Protein AF-A0A7K3PLD0-F1 (afdb_monomer)

Radius of gyration: 11.47 Å; Cα contacts (8 Å, |Δi|>4): 119; chains: 1; bounding box: 28×24×32 Å

Structure (mmCIF, N/CA/C/O backbone):
data_AF-A0A7K3PLD0-F1
#
_entry.id   AF-A0A7K3PLD0-F1
#
loop_
_atom_site.group_PDB
_atom_site.id
_atom_site.type_symbol
_atom_site.label_atom_id
_atom_site.label_alt_id
_atom_site.label_comp_id
_atom_site.label_asym_id
_atom_site.label_entity_id
_atom_site.label_seq_id
_atom_site.pdbx_PDB_ins_code
_atom_site.Cartn_x
_atom_site.Cartn_y
_atom_site.Cartn_z
_atom_site.occupancy
_atom_site.B_iso_or_equiv
_atom_site.auth_seq_id
_atom_site.auth_comp_id
_atom_site.auth_asym_id
_atom_site.auth_atom_id
_atom_site.pdbx_PDB_model_num
ATOM 1 N N . ALA A 1 1 ? 9.888 -5.727 -9.617 1.00 58.94 1 ALA A N 1
ATOM 2 C CA . ALA A 1 1 ? 8.993 -6.177 -8.534 1.00 58.94 1 ALA A CA 1
ATOM 3 C C . ALA A 1 1 ? 8.172 -4.972 -8.113 1.00 58.94 1 ALA A C 1
ATOM 5 O O . ALA A 1 1 ? 8.768 -3.980 -7.710 1.00 58.94 1 ALA A O 1
ATOM 6 N N . HIS A 1 2 ? 6.855 -5.020 -8.298 1.00 67.94 2 HIS A N 1
ATOM 7 C CA . HIS A 1 2 ? 5.947 -3.931 -7.930 1.00 67.94 2 HIS A CA 1
ATOM 8 C C . HIS A 1 2 ? 5.336 -4.221 -6.558 1.00 67.94 2 HIS A C 1
ATOM 10 O O . HIS A 1 2 ? 5.120 -5.386 -6.232 1.00 67.94 2 HIS A O 1
ATOM 16 N N . GLY A 1 3 ? 5.091 -3.191 -5.751 1.00 68.12 3 GLY A N 1
ATOM 17 C CA . GLY A 1 3 ? 4.486 -3.363 -4.432 1.00 68.12 3 GLY A CA 1
ATOM 18 C C . GLY A 1 3 ? 4.067 -2.051 -3.772 1.00 68.12 3 GLY A C 1
ATOM 19 O O . GLY A 1 3 ? 4.383 -0.962 -4.260 1.00 68.12 3 GLY A O 1
ATOM 20 N N . LEU A 1 4 ? 3.365 -2.179 -2.645 1.00 69.50 4 LEU A N 1
ATOM 21 C CA . LEU A 1 4 ? 2.987 -1.084 -1.754 1.00 69.50 4 LEU A CA 1
ATOM 22 C C . LEU A 1 4 ? 3.834 -1.161 -0.477 1.00 69.50 4 LEU A C 1
ATOM 24 O O . LEU A 1 4 ? 3.988 -2.229 0.110 1.00 69.50 4 LEU A O 1
ATOM 28 N N . ALA A 1 5 ? 4.378 -0.029 -0.048 1.00 70.50 5 ALA A N 1
ATOM 29 C CA . ALA A 1 5 ? 5.022 0.145 1.244 1.00 70.50 5 ALA A CA 1
ATOM 30 C C . ALA A 1 5 ? 4.104 0.987 2.137 1.00 70.50 5 ALA A C 1
ATOM 32 O O . ALA A 1 5 ? 3.751 2.108 1.768 1.00 70.50 5 ALA A O 1
ATOM 33 N N . VAL A 1 6 ? 3.735 0.455 3.303 1.00 75.12 6 VAL A N 1
ATOM 34 C CA . VAL A 1 6 ? 2.935 1.155 4.318 1.00 75.12 6 VAL A CA 1
ATOM 35 C C . VAL A 1 6 ? 3.861 1.617 5.437 1.00 75.12 6 VAL A C 1
ATOM 37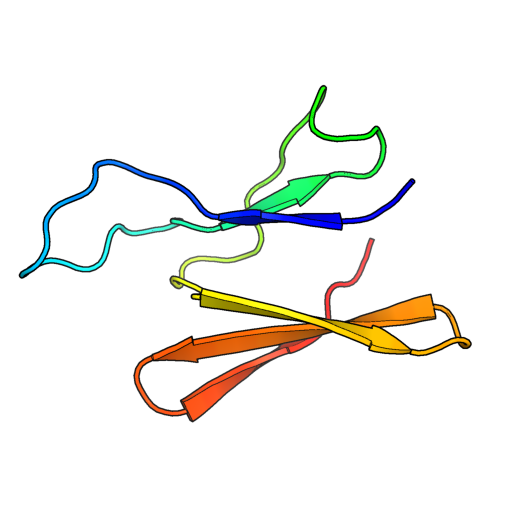 O O . VAL A 1 6 ? 4.706 0.856 5.910 1.00 75.12 6 VAL A O 1
ATOM 40 N N . GLY A 1 7 ? 3.732 2.875 5.838 1.00 64.62 7 GLY A N 1
ATOM 41 C CA . GLY A 1 7 ? 4.534 3.460 6.900 1.00 64.62 7 GLY A CA 1
ATOM 42 C C . GLY A 1 7 ? 4.466 4.983 6.919 1.00 64.62 7 GLY A C 1
ATOM 43 O O . GLY A 1 7 ? 4.355 5.643 5.889 1.00 64.62 7 GLY A O 1
ATOM 44 N N . GLY A 1 8 ? 4.571 5.531 8.119 1.00 68.44 8 GLY A N 1
ATOM 45 C CA . GLY A 1 8 ? 4.604 6.955 8.430 1.00 68.44 8 GLY A CA 1
ATOM 46 C C . GLY A 1 8 ? 4.975 7.117 9.902 1.00 68.44 8 GLY A C 1
ATOM 47 O O . GLY A 1 8 ? 5.390 6.144 10.540 1.00 68.44 8 GLY A O 1
ATOM 48 N N . ASP A 1 9 ? 4.803 8.311 10.460 1.00 73.69 9 ASP A N 1
ATOM 49 C CA . ASP A 1 9 ? 4.965 8.514 11.901 1.00 73.69 9 ASP A CA 1
ATOM 50 C C . ASP A 1 9 ? 3.887 7.715 12.644 1.00 73.69 9 ASP A C 1
ATOM 52 O O . ASP A 1 9 ? 2.714 8.090 12.655 1.00 73.69 9 ASP A O 1
ATOM 56 N N . TYR A 1 10 ? 4.268 6.573 13.219 1.00 68.06 10 TYR A N 1
ATOM 57 C CA . TYR A 1 10 ? 3.318 5.674 13.863 1.00 68.06 10 TYR A CA 1
ATOM 58 C C . TYR A 1 10 ? 2.801 6.275 15.173 1.00 68.06 10 TYR A C 1
ATOM 60 O O . TYR A 1 10 ? 3.547 6.432 16.144 1.00 68.06 10 TYR A O 1
ATOM 68 N N . ARG A 1 11 ? 1.498 6.564 15.199 1.00 77.69 11 ARG A N 1
ATOM 69 C CA . ARG A 1 11 ? 0.719 6.910 16.389 1.00 77.69 11 ARG A CA 1
ATOM 70 C C . ARG A 1 11 ? -0.586 6.128 16.362 1.00 77.69 11 ARG A C 1
ATOM 72 O O . ARG A 1 11 ? -1.333 6.209 15.397 1.00 77.69 11 ARG A O 1
ATOM 79 N N . ALA A 1 12 ? -0.833 5.337 17.404 1.00 72.25 12 ALA A N 1
ATOM 80 C CA . ALA A 1 12 ? -1.935 4.372 17.419 1.00 72.25 12 ALA A CA 1
ATOM 81 C C . ALA A 1 12 ? -3.327 5.029 17.339 1.00 72.25 12 ALA A C 1
ATOM 83 O O . ALA A 1 12 ? -4.285 4.401 16.904 1.00 72.25 12 ALA A O 1
ATOM 84 N N . ASP A 1 13 ? -3.429 6.288 17.753 1.00 79.62 13 ASP A N 1
ATOM 85 C CA . ASP A 1 13 ? -4.639 7.105 17.807 1.00 79.62 13 ASP A CA 1
ATOM 86 C C . ASP A 1 13 ? -4.751 8.115 16.652 1.00 79.62 13 ASP A C 1
ATOM 88 O O . ASP A 1 13 ? -5.701 8.897 16.608 1.00 79.62 13 ASP A O 1
ATOM 92 N N . GLN A 1 14 ? -3.802 8.117 15.708 1.00 78.00 14 GLN A N 1
ATOM 93 C CA . GLN A 1 14 ? -3.754 9.110 14.639 1.00 78.00 14 GLN A CA 1
ATOM 94 C C . GLN A 1 14 ? -3.329 8.506 13.298 1.00 78.00 14 GLN A C 1
ATOM 96 O O . GLN A 1 14 ? -2.198 8.057 13.118 1.00 78.00 14 GLN A O 1
ATOM 101 N N . ALA A 1 15 ? -4.222 8.599 12.311 1.00 77.44 15 ALA A N 1
ATOM 102 C CA . ALA A 1 15 ? -3.888 8.312 10.924 1.00 77.44 15 ALA A CA 1
ATOM 103 C C . ALA A 1 15 ? -2.841 9.309 10.403 1.00 77.44 15 ALA A C 1
ATOM 105 O O . ALA A 1 15 ? -2.983 10.526 10.554 1.00 77.44 15 ALA A O 1
ATOM 106 N N . SER A 1 16 ? -1.796 8.791 9.758 1.00 74.69 16 SER A N 1
ATOM 107 C CA . SER A 1 16 ? -0.773 9.622 9.126 1.00 74.69 16 SER A CA 1
ATOM 108 C C . SER A 1 16 ? -1.204 9.985 7.695 1.00 74.69 16 SER A C 1
ATOM 110 O O . SER A 1 16 ? -1.507 9.088 6.899 1.00 74.69 16 SER A O 1
ATOM 112 N N . PRO A 1 17 ? -1.243 11.275 7.320 1.00 73.31 17 PRO A N 1
ATOM 113 C CA . PRO A 1 17 ? -1.480 11.673 5.937 1.00 73.31 17 PRO A CA 1
ATOM 114 C C . PRO A 1 17 ? -0.376 11.112 5.032 1.00 73.31 17 PRO A C 1
ATOM 116 O O . PRO A 1 17 ? 0.804 11.307 5.314 1.00 73.31 17 PRO A O 1
ATOM 119 N N . ARG A 1 18 ? -0.745 10.461 3.920 1.00 78.88 18 ARG A N 1
ATOM 120 C CA . ARG A 1 18 ? 0.198 9.794 2.991 1.00 78.88 18 ARG A CA 1
ATOM 121 C C . ARG A 1 18 ? 1.001 8.644 3.627 1.00 78.88 18 ARG A C 1
ATOM 123 O O . ARG A 1 18 ? 2.178 8.472 3.317 1.00 78.88 18 ARG A O 1
ATOM 130 N N . ALA A 1 19 ? 0.369 7.823 4.466 1.00 79.50 19 ALA A N 1
ATOM 131 C CA . ALA A 1 19 ? 1.007 6.659 5.102 1.00 79.50 19 ALA A CA 1
ATOM 132 C C . ALA A 1 19 ? 1.323 5.484 4.151 1.00 79.50 19 ALA A C 1
ATOM 134 O O . ALA A 1 19 ? 1.681 4.400 4.611 1.00 79.50 19 ALA A O 1
ATOM 135 N N . ALA A 1 20 ? 1.151 5.655 2.840 1.00 84.44 20 ALA A N 1
ATOM 136 C CA . ALA A 1 20 ? 1.336 4.603 1.854 1.00 84.44 20 ALA A CA 1
ATOM 137 C C . ALA A 1 20 ? 2.084 5.121 0.623 1.00 84.44 20 ALA A C 1
ATOM 139 O O . ALA A 1 20 ? 1.819 6.213 0.109 1.00 84.44 20 ALA A O 1
ATOM 140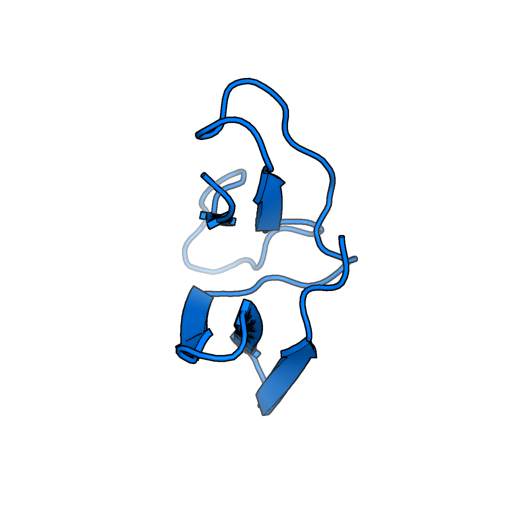 N N . ALA A 1 21 ? 3.006 4.306 0.119 1.00 85.00 21 ALA A N 1
ATOM 141 C CA . ALA A 1 21 ? 3.800 4.602 -1.059 1.00 85.00 21 ALA A CA 1
ATOM 142 C C . ALA A 1 21 ? 3.876 3.401 -2.005 1.00 85.00 21 ALA A C 1
ATOM 144 O O . ALA A 1 21 ? 4.046 2.263 -1.578 1.00 85.00 21 ALA A O 1
ATOM 145 N N . ARG A 1 22 ? 3.807 3.659 -3.309 1.00 83.12 22 ARG A N 1
ATOM 146 C CA . ARG A 1 22 ? 4.039 2.677 -4.370 1.00 83.12 22 ARG A CA 1
ATOM 147 C C . ARG A 1 22 ? 5.531 2.564 -4.687 1.00 83.12 22 ARG A C 1
ATOM 149 O O . ARG A 1 22 ? 6.261 3.559 -4.653 1.00 83.12 22 ARG A O 1
ATOM 156 N N . THR A 1 23 ? 5.974 1.361 -5.036 1.00 82.81 23 THR A N 1
ATOM 157 C CA . THR A 1 23 ? 7.333 1.091 -5.517 1.00 82.81 23 THR A CA 1
ATOM 158 C C . THR A 1 23 ? 7.319 0.130 -6.704 1.00 82.81 23 THR A C 1
ATOM 160 O O . THR A 1 23 ? 6.520 -0.806 -6.767 1.00 82.81 23 THR A O 1
ATOM 163 N N . ALA A 1 24 ? 8.228 0.353 -7.652 1.00 82.62 24 ALA A N 1
ATOM 164 C CA . ALA A 1 24 ? 8.468 -0.536 -8.790 1.00 82.62 24 ALA A CA 1
ATOM 165 C C . ALA A 1 24 ? 9.811 -1.285 -8.698 1.00 82.62 24 ALA A C 1
ATOM 167 O O . ALA A 1 24 ? 10.137 -2.102 -9.565 1.00 82.62 24 ALA A O 1
ATOM 168 N N . ASP A 1 25 ? 10.599 -1.016 -7.656 1.00 85.06 25 ASP A N 1
ATOM 169 C CA . ASP A 1 25 ? 11.999 -1.418 -7.552 1.00 85.06 25 ASP A CA 1
ATOM 170 C C . ASP A 1 25 ? 12.362 -2.026 -6.189 1.00 85.06 25 ASP A C 1
ATOM 172 O O . ASP A 1 25 ? 13.516 -1.947 -5.756 1.00 85.06 25 ASP A O 1
ATOM 176 N N . ALA A 1 26 ? 11.380 -2.687 -5.568 1.00 81.44 26 ALA A N 1
ATOM 177 C CA . ALA A 1 26 ? 11.480 -3.337 -4.260 1.00 81.44 26 ALA A CA 1
ATOM 178 C C . ALA A 1 26 ? 11.777 -2.365 -3.099 1.00 81.44 26 ALA A C 1
ATOM 180 O O . ALA A 1 26 ? 12.524 -2.681 -2.177 1.00 81.44 26 ALA A O 1
ATOM 181 N N . GLY A 1 27 ? 11.181 -1.173 -3.139 1.00 85.19 27 GLY A N 1
ATOM 182 C CA . GLY A 1 27 ? 11.217 -0.194 -2.050 1.00 85.19 27 GLY A CA 1
ATOM 183 C C . GLY A 1 27 ? 12.433 0.732 -2.060 1.00 85.19 27 GLY A C 1
ATOM 184 O O . GLY A 1 27 ? 12.570 1.538 -1.133 1.00 85.19 27 GLY A O 1
ATOM 185 N N . ARG A 1 28 ? 13.291 0.644 -3.090 1.00 87.06 28 ARG A N 1
ATOM 186 C CA . ARG A 1 28 ? 14.456 1.529 -3.263 1.00 87.06 28 ARG A CA 1
ATOM 187 C C . ARG A 1 28 ? 14.016 2.949 -3.613 1.00 87.06 28 ARG A C 1
ATOM 189 O O . ARG A 1 28 ? 14.545 3.903 -3.052 1.00 87.06 28 ARG A O 1
ATOM 196 N N . THR A 1 29 ? 13.010 3.079 -4.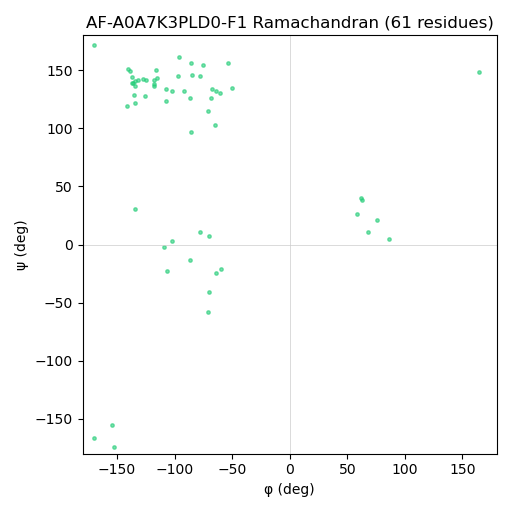469 1.00 86.81 29 THR A N 1
ATOM 197 C CA . THR A 1 29 ? 12.277 4.315 -4.739 1.00 86.81 29 THR A CA 1
ATOM 198 C C . THR A 1 29 ? 10.830 4.163 -4.289 1.00 86.81 29 THR A C 1
ATOM 200 O O . THR A 1 29 ? 10.231 3.082 -4.351 1.00 86.81 29 THR A O 1
ATOM 203 N N . ARG A 1 30 ? 10.281 5.261 -3.762 1.00 86.00 30 ARG A N 1
ATOM 204 C CA . ARG A 1 30 ? 8.939 5.319 -3.182 1.00 86.00 30 ARG A CA 1
ATOM 205 C C . ARG A 1 30 ? 8.246 6.572 -3.687 1.00 86.00 30 ARG A C 1
ATOM 207 O O . ARG A 1 30 ? 8.787 7.669 -3.559 1.00 86.00 30 ARG A O 1
ATOM 214 N N . HIS A 1 31 ? 7.045 6.406 -4.214 1.00 86.31 31 HIS A N 1
ATOM 215 C CA . HIS A 1 31 ? 6.171 7.513 -4.586 1.00 86.31 31 HIS A CA 1
ATOM 216 C C . HIS A 1 31 ? 4.897 7.428 -3.753 1.00 86.31 31 HIS A C 1
ATOM 218 O O . HIS A 1 31 ? 4.423 6.314 -3.543 1.00 86.31 31 HIS A O 1
ATOM 224 N N . PRO A 1 32 ? 4.315 8.540 -3.279 1.00 85.62 32 PRO A N 1
ATOM 225 C CA . PRO A 1 32 ? 3.034 8.494 -2.578 1.00 85.62 32 PRO A CA 1
ATOM 226 C C . PRO A 1 32 ? 1.989 7.700 -3.377 1.00 85.62 32 PRO A C 1
ATOM 228 O O . PRO A 1 32 ? 1.890 7.844 -4.601 1.00 85.62 32 PRO A O 1
ATOM 231 N N . ALA A 1 33 ? 1.248 6.820 -2.703 1.00 81.31 33 ALA A N 1
ATOM 232 C CA . ALA A 1 33 ? 0.175 6.063 -3.341 1.00 81.31 33 ALA A CA 1
ATOM 233 C C . ALA A 1 33 ? -0.996 7.006 -3.660 1.00 81.31 33 ALA A C 1
ATOM 235 O O . ALA A 1 33 ? -1.317 7.196 -4.834 1.00 81.31 33 ALA A O 1
ATOM 236 N N . ASP A 1 34 ? -1.530 7.669 -2.632 1.00 80.25 34 ASP A N 1
ATOM 237 C CA . ASP A 1 34 ? -2.458 8.801 -2.701 1.00 80.25 34 ASP A CA 1
ATOM 238 C C . ASP A 1 34 ? -2.343 9.658 -1.407 1.00 80.25 34 ASP A C 1
ATOM 240 O O . ASP A 1 34 ? -1.283 9.700 -0.773 1.00 80.25 34 ASP A O 1
ATOM 244 N N . THR A 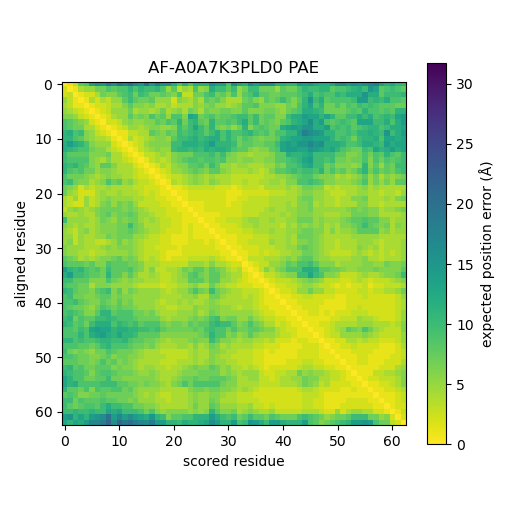1 35 ? -3.390 10.400 -1.030 1.00 78.19 35 THR A N 1
ATOM 245 C CA . THR A 1 35 ? -3.425 11.198 0.209 1.00 78.19 35 THR A CA 1
ATOM 246 C C . THR A 1 35 ? -3.885 10.433 1.454 1.00 78.19 35 THR A C 1
ATOM 248 O O . THR A 1 35 ? -3.714 10.948 2.561 1.00 78.19 35 THR A O 1
ATOM 251 N N . GLY A 1 36 ? -4.456 9.241 1.300 1.00 78.56 36 GLY A N 1
ATOM 252 C CA . GLY A 1 36 ? -5.024 8.438 2.372 1.00 78.56 36 GLY A CA 1
ATOM 253 C C . GLY A 1 36 ? -4.069 7.368 2.912 1.00 78.56 36 GLY A C 1
ATOM 254 O O . GLY A 1 36 ? -3.075 7.011 2.274 1.00 78.56 36 GLY A O 1
ATOM 255 N N . PRO A 1 37 ? -4.349 6.855 4.117 1.00 82.44 37 PRO A N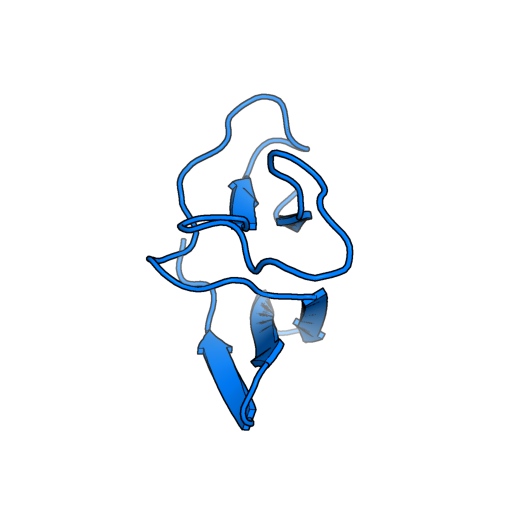 1
ATOM 256 C CA . PRO A 1 37 ? -3.700 5.659 4.621 1.00 82.44 37 PRO A CA 1
ATOM 257 C C . PRO A 1 37 ? -4.309 4.404 3.973 1.00 82.44 37 PRO A C 1
ATOM 259 O O . PRO A 1 37 ? -5.515 4.326 3.731 1.00 82.44 37 PRO A O 1
ATOM 262 N N . TYR A 1 38 ? -3.458 3.409 3.746 1.00 85.44 38 TYR A N 1
ATOM 263 C CA . TYR A 1 38 ? -3.842 2.044 3.392 1.00 85.44 38 TYR A CA 1
ATOM 264 C C . TYR A 1 38 ? -3.141 1.094 4.353 1.00 85.44 38 TYR A C 1
ATOM 266 O O . TYR A 1 38 ? -1.989 1.335 4.714 1.00 85.44 38 TYR A O 1
ATOM 274 N N . ASP A 1 39 ? -3.823 0.033 4.760 1.00 82.00 39 ASP A N 1
ATOM 275 C CA . ASP A 1 39 ? -3.306 -0.969 5.698 1.00 82.00 39 ASP A CA 1
ATOM 276 C C . ASP A 1 39 ? -2.956 -2.291 5.003 1.00 82.00 39 ASP A C 1
ATOM 278 O O . ASP A 1 39 ? -2.115 -3.046 5.493 1.00 82.00 39 ASP A O 1
ATOM 282 N N . THR A 1 40 ? -3.550 -2.551 3.838 1.00 81.44 40 THR A N 1
ATOM 283 C CA . THR A 1 40 ? -3.433 -3.818 3.118 1.00 81.44 40 THR A CA 1
ATOM 284 C C . THR A 1 40 ? -3.323 -3.605 1.609 1.00 81.44 40 THR A C 1
ATOM 286 O O . THR A 1 40 ? -3.824 -2.627 1.050 1.00 81.44 40 THR A O 1
ATOM 289 N N . VAL A 1 41 ? -2.647 -4.542 0.940 1.00 85.00 41 VAL A N 1
ATOM 290 C CA . VAL A 1 41 ? -2.522 -4.608 -0.520 1.00 85.00 41 VAL A CA 1
ATOM 291 C C . VAL A 1 41 ? -2.721 -6.049 -0.980 1.00 85.00 41 VAL A C 1
ATOM 293 O O . VAL A 1 41 ? -2.195 -6.967 -0.352 1.00 85.00 41 VAL A O 1
ATOM 296 N N . ASP A 1 42 ? -3.447 -6.238 -2.077 1.00 86.00 42 ASP A N 1
ATOM 297 C CA . ASP A 1 42 ? -3.581 -7.523 -2.762 1.00 86.00 42 ASP A CA 1
ATOM 298 C C . ASP A 1 42 ? -3.344 -7.352 -4.264 1.00 86.00 42 ASP A C 1
ATOM 300 O O . ASP A 1 42 ? -3.742 -6.345 -4.855 1.00 86.00 42 ASP A O 1
ATOM 304 N N . CYS A 1 43 ? -2.668 -8.319 -4.881 1.00 84.19 43 CYS A N 1
ATOM 305 C CA . CYS A 1 43 ? -2.344 -8.287 -6.303 1.00 84.19 43 CYS A CA 1
ATOM 306 C C . CYS A 1 43 ? -2.841 -9.554 -6.991 1.00 84.19 43 CYS A C 1
ATOM 308 O O . CYS A 1 43 ? -2.504 -10.674 -6.606 1.00 84.19 43 CYS A O 1
ATOM 310 N N . THR A 1 44 ? -3.595 -9.366 -8.064 1.00 85.69 44 THR A N 1
ATOM 311 C CA . THR A 1 44 ? -4.130 -10.432 -8.896 1.00 85.69 44 THR A CA 1
ATOM 312 C C . THR A 1 44 ? -3.119 -10.857 -9.974 1.00 85.69 44 THR A C 1
ATOM 314 O O . THR A 1 44 ? -2.240 -10.078 -10.361 1.00 85.69 44 THR A O 1
ATOM 317 N N . PRO A 1 45 ? -3.204 -12.099 -10.498 1.00 84.75 45 PRO A N 1
ATOM 318 C CA . PRO A 1 45 ? -2.274 -12.602 -11.518 1.00 84.75 45 PRO A CA 1
ATOM 319 C C . PRO A 1 45 ? -2.254 -11.803 -12.829 1.00 84.75 45 PRO A C 1
ATOM 321 O O . PRO A 1 45 ? -1.274 -11.864 -13.568 1.00 84.75 45 PRO A O 1
ATOM 324 N N . ASP A 1 46 ? -3.314 -11.045 -13.117 1.00 87.81 46 ASP A N 1
ATOM 325 C CA . ASP A 1 46 ? -3.407 -10.114 -14.249 1.00 87.81 46 ASP A CA 1
ATOM 326 C C . ASP A 1 46 ? -2.657 -8.786 -14.008 1.00 87.81 46 ASP A C 1
ATOM 328 O O . ASP A 1 46 ? -2.786 -7.849 -14.794 1.00 87.81 46 ASP A O 1
ATOM 332 N N . LEU A 1 47 ? -1.845 -8.717 -12.945 1.00 80.44 47 LEU A N 1
ATOM 333 C CA . LEU A 1 47 ? -1.059 -7.558 -12.514 1.00 80.44 47 LEU A CA 1
ATOM 334 C C . LEU A 1 47 ? -1.900 -6.382 -11.999 1.00 80.44 47 LEU A C 1
ATOM 336 O O . LEU A 1 47 ? -1.356 -5.299 -11.768 1.00 80.44 47 LEU A O 1
ATOM 340 N N . GLY A 1 48 ? -3.202 -6.578 -11.781 1.00 84.38 48 GLY A N 1
ATOM 341 C CA . GLY A 1 48 ? -4.014 -5.639 -11.022 1.00 84.38 48 GLY A CA 1
ATOM 342 C C . GLY A 1 48 ? -3.602 -5.660 -9.553 1.00 84.38 48 GLY A C 1
ATOM 343 O O . GLY A 1 48 ? -3.580 -6.714 -8.934 1.00 84.38 48 GLY A O 1
ATOM 344 N N . CYS A 1 49 ? -3.284 -4.508 -8.969 1.00 86.50 49 CYS A N 1
ATOM 345 C CA . CYS A 1 49 ? -3.062 -4.407 -7.529 1.00 86.50 49 CYS A CA 1
ATOM 346 C C . CYS A 1 49 ? -4.084 -3.456 -6.912 1.00 86.50 49 CYS A C 1
ATOM 348 O O . CYS A 1 49 ? -4.376 -2.393 -7.465 1.00 86.50 49 CYS A O 1
ATOM 350 N N . TRP A 1 50 ? -4.605 -3.837 -5.754 1.00 85.81 50 TRP A N 1
ATOM 351 C CA . TRP A 1 50 ? -5.612 -3.108 -5.001 1.00 85.81 50 TRP A CA 1
ATOM 352 C C . TRP A 1 50 ? -5.112 -2.851 -3.589 1.00 85.81 50 TRP A C 1
ATOM 354 O O . TRP A 1 50 ? -4.462 -3.702 -2.991 1.00 85.81 50 TRP A O 1
ATOM 364 N N . ALA A 1 51 ? -5.419 -1.675 -3.062 1.00 87.81 51 ALA A N 1
ATOM 365 C CA . ALA A 1 51 ? -5.136 -1.288 -1.693 1.00 87.81 51 ALA A CA 1
ATOM 366 C C . ALA A 1 51 ? -6.451 -1.015 -0.964 1.00 87.81 51 ALA A C 1
ATOM 368 O O . ALA A 1 51 ? -7.335 -0.357 -1.522 1.00 87.81 51 ALA A O 1
ATOM 369 N N . ALA A 1 52 ? -6.564 -1.501 0.270 1.00 87.56 52 ALA A N 1
ATOM 370 C CA . ALA A 1 52 ? -7.673 -1.196 1.163 1.00 87.56 52 ALA A CA 1
ATOM 371 C C . ALA A 1 52 ? -7.171 -0.434 2.397 1.00 87.56 52 ALA A C 1
ATOM 373 O O . ALA A 1 52 ? -6.001 -0.525 2.781 1.00 87.56 52 ALA A O 1
ATOM 374 N N . GLY A 1 53 ? -8.040 0.410 2.943 1.00 85.81 53 GLY A N 1
ATOM 375 C CA . GLY A 1 53 ? -7.738 1.254 4.090 1.00 85.81 53 GLY A CA 1
ATOM 376 C C . GLY A 1 53 ? -8.981 1.597 4.899 1.00 85.81 53 GLY A C 1
ATOM 377 O O . GLY A 1 53 ? -10.089 1.123 4.629 1.00 85.81 53 GLY A O 1
ATOM 378 N N . GLU A 1 54 ? -8.790 2.461 5.891 1.00 84.06 54 GLU A N 1
ATOM 379 C CA . GLU A 1 54 ? -9.8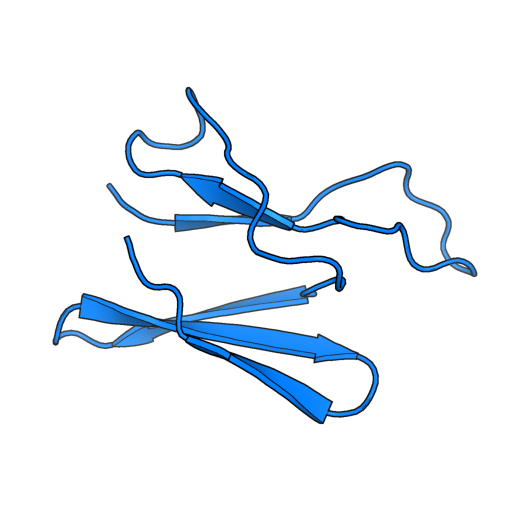34 2.856 6.831 1.00 84.06 54 GLU A CA 1
ATOM 380 C C . GLU A 1 54 ? -11.111 3.377 6.151 1.00 84.06 54 GLU A C 1
ATOM 382 O O . GLU A 1 54 ? -11.097 3.887 5.027 1.00 84.06 54 GLU A O 1
ATOM 387 N N . GLN A 1 55 ? -12.233 3.280 6.871 1.00 84.06 55 GLN A N 1
ATOM 388 C CA . GLN A 1 55 ? -13.528 3.823 6.438 1.00 84.06 55 GLN A CA 1
ATOM 389 C C . GLN A 1 55 ? -14.017 3.241 5.093 1.00 84.06 55 GLN A C 1
ATOM 391 O O . GLN A 1 55 ? -14.781 3.880 4.372 1.00 84.06 55 GLN A O 1
ATOM 396 N N . GLY A 1 56 ? -13.581 2.022 4.751 1.00 83.75 56 GLY A N 1
ATOM 397 C CA . GLY A 1 56 ? -13.961 1.340 3.511 1.00 83.75 56 GLY A CA 1
ATOM 398 C C . GLY A 1 56 ? -13.247 1.870 2.267 1.00 83.75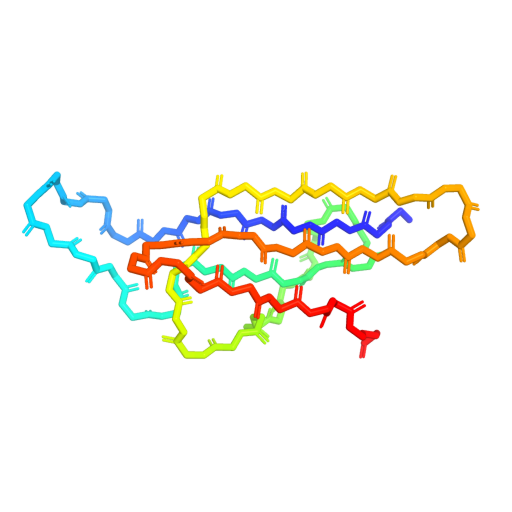 56 GLY A C 1
ATOM 399 O O . GLY A 1 56 ? -13.749 1.700 1.156 1.00 83.75 56 GLY A O 1
ATOM 400 N N . ARG A 1 57 ? -12.094 2.533 2.425 1.00 86.38 57 ARG A N 1
ATOM 401 C CA . ARG A 1 57 ? -11.320 3.048 1.294 1.00 86.38 57 ARG A CA 1
ATOM 402 C C . ARG A 1 57 ? -10.754 1.893 0.469 1.00 86.38 57 ARG A C 1
ATOM 404 O O . ARG A 1 57 ? -10.149 0.975 1.012 1.00 86.38 57 ARG A O 1
ATOM 411 N N . VAL A 1 58 ? -10.892 1.992 -0.852 1.00 87.56 58 VAL A N 1
ATOM 412 C CA . VAL A 1 58 ? -10.295 1.071 -1.825 1.00 87.56 58 VAL A CA 1
ATOM 413 C C . VAL A 1 58 ? -9.670 1.883 -2.955 1.00 87.56 58 VAL A C 1
ATOM 415 O O . VAL A 1 58 ? -10.276 2.840 -3.435 1.00 87.56 58 VAL A O 1
ATOM 418 N N . ALA A 1 59 ? -8.470 1.513 -3.395 1.00 85.69 59 ALA A N 1
ATOM 419 C CA . ALA A 1 59 ? -7.844 2.085 -4.581 1.00 85.69 59 ALA A CA 1
ATOM 420 C C . ALA A 1 59 ? -7.150 1.028 -5.425 1.00 85.69 59 ALA A C 1
ATOM 422 O O . ALA A 1 59 ? -6.615 0.050 -4.911 1.00 85.69 59 ALA A O 1
ATOM 423 N N . ARG A 1 60 ? -7.122 1.266 -6.734 1.00 84.69 60 ARG A N 1
ATOM 424 C CA . ARG A 1 60 ? -6.317 0.491 -7.669 1.00 84.69 60 ARG A CA 1
ATOM 425 C C . ARG A 1 60 ? -4.955 1.153 -7.833 1.00 84.69 60 ARG A C 1
ATOM 427 O O . ARG A 1 60 ? -4.868 2.362 -8.042 1.00 84.69 60 ARG A O 1
ATOM 434 N N . LEU A 1 61 ? -3.897 0.361 -7.735 1.00 77.44 61 LEU A N 1
ATOM 435 C CA . LEU A 1 61 ? -2.530 0.822 -7.9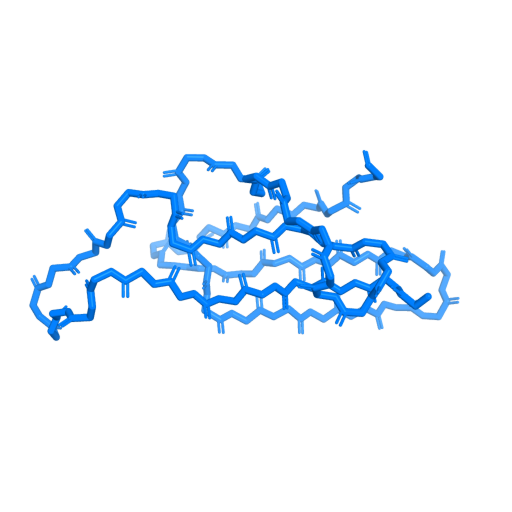15 1.00 77.44 61 LEU A CA 1
ATOM 436 C C . LEU A 1 61 ? -2.195 0.792 -9.404 1.00 77.44 61 LEU A C 1
ATOM 438 O O . LEU A 1 61 ? -1.837 -0.236 -9.973 1.00 77.44 61 LEU A O 1
ATOM 442 N N . GLU A 1 62 ? -2.342 1.948 -10.034 1.00 73.56 62 GLU 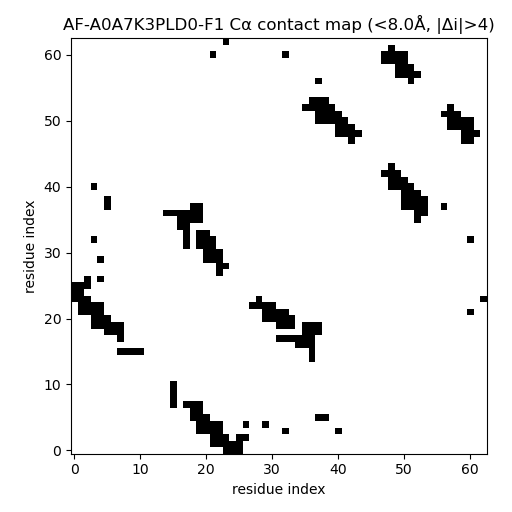A N 1
ATOM 443 C CA . GLU A 1 62 ? -1.792 2.214 -11.360 1.00 73.56 62 GLU A CA 1
ATOM 444 C C . GLU A 1 62 ? -0.267 2.439 -11.232 1.00 73.56 62 GLU A C 1
ATOM 446 O O . GLU A 1 62 ? 0.220 2.822 -10.161 1.00 73.56 62 GLU A O 1
ATOM 451 N N . ARG A 1 63 ? 0.496 2.191 -12.304 1.00 65.19 63 ARG A N 1
ATOM 452 C CA . ARG A 1 63 ? 1.956 2.410 -12.323 1.00 65.19 63 ARG A CA 1
ATOM 453 C C . ARG A 1 63 ? 2.327 3.831 -11.889 1.00 65.19 63 ARG A C 1
ATOM 455 O O . ARG A 1 63 ? 1.655 4.784 -12.334 1.00 65.19 63 ARG A O 1
#

Solvent-accessible surface area (backbone atoms only — not comparable to full-atom values): 3857 Å² total; per-residue (Å²): 93,74,51,78,50,68,60,62,78,88,44,100,91,46,89,37,79,40,14,20,24,36,21,66,61,77,66,78,49,75,41,70,62,55,71,54,50,42,83,48,74,52,71,48,96,88,70,50,32,39,35,36,28,71,96,79,40,74,47,72,62,73,136

Nearest PDB structures (foldseek):
  5fsc-assembly1_B  TM=5.652E-01  e=2.290E+00  Laccaria bicolor S238N-H82
  6tjc-assembly1_A  TM=5.718E-01  e=3.458E+00  synthetic construct
  6tjd-assembly1_B  TM=5.642E-01  e=3.668E+00  synthetic construct
  6tjf-assembly2_C  TM=5.720E-01  e=7.887E+00  synthetic construct
  3cdd-assembly1_C  TM=2.216E-01  e=9.982E+00  Shewanella oneidensis MR-1

pLDDT: mean 80.18, std 6.83, range [58.94, 87.81]

Sequence (63 aa):
AHGLAVGGDYRADQASPRAAARTADAGRTRHPADTGPYDTVDCTPDLGCWAAGEQGRVARLER

Foldseek 3Di:
DKDKDFADPDDPPDFDFQRIWIDPPVPPDTDRQDRGHFDDKDADPVRWIWTADPPGDIDIRDD

Secondary structure (DSSP, 8-state):
--EEEE-SS-BTTBPPTT-EEEESSTTSS-EE--SS---EEEE-TTS-EEEEEGGGEEEE---

Organism: NCBI:txid285562

Mean predicted aligned error: 5.74 Å